Protein AF-A0A0R2CJS4-F1 (afdb_monomer_lite)

Secondary structure (DSSP, 8-state):
---SSPPTTSPPPPPP-S-B--GGGT---TT-------TT-EEEEEE-SS--TT--SSS----S----S-TTSEEEEEEEE-

Foldseek 3Di:
DWDPDADPVRHTDDDQPPAAEDCVQCPADPPDGPNLDDVPFDFDKFAAQAACPQPDDDDDDDGPDGDGRDSNRMYTPGGDGD

Sequence (82 aa):
MQPLPLKSTGQVRAILINCIVPASLYLVDEKDSLNLLHVGSVVLVGFLDRDADNWHGSQPFKLASYRLHSIQDAIIESVVEN

Structure (mmCIF, N/CA/C/O backbone):
data_AF-A0A0R2CJS4-F1
#
_entry.id   AF-A0A0R2CJS4-F1
#
loop_
_atom_site.group_PDB
_atom_site.id
_atom_site.type_symbol
_atom_site.label_atom_id
_atom_site.label_alt_id
_atom_site.label_comp_id
_atom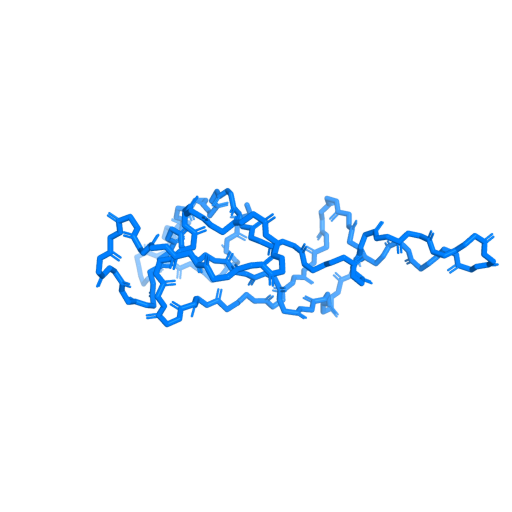_site.label_asym_id
_atom_site.label_entity_id
_atom_site.label_seq_id
_atom_site.pdbx_PDB_ins_code
_atom_site.Cartn_x
_atom_site.Cartn_y
_atom_site.Cartn_z
_atom_site.occupancy
_atom_site.B_iso_or_equiv
_atom_site.auth_seq_id
_atom_site.auth_comp_id
_atom_site.auth_asym_id
_atom_site.auth_atom_id
_atom_site.pdbx_PDB_model_num
ATOM 1 N N . MET A 1 1 ? -8.569 -4.127 -1.009 1.00 92.56 1 MET A N 1
ATOM 2 C CA . MET A 1 1 ? -8.629 -3.578 0.362 1.00 92.56 1 MET A CA 1
ATOM 3 C C . MET A 1 1 ? -9.561 -2.370 0.389 1.00 92.56 1 MET A C 1
ATOM 5 O O . MET A 1 1 ? -9.517 -1.560 -0.531 1.00 92.56 1 MET A O 1
ATOM 9 N N . GLN A 1 2 ? -10.440 -2.275 1.388 1.00 96.31 2 GLN A N 1
ATOM 10 C CA . GLN A 1 2 ? -11.419 -1.193 1.519 1.00 96.31 2 GLN A CA 1
ATOM 11 C C . GLN A 1 2 ? -10.927 -0.169 2.554 1.00 96.31 2 GLN A C 1
ATOM 13 O O . GLN A 1 2 ? -10.840 -0.519 3.729 1.00 96.31 2 GLN A O 1
ATOM 18 N N . PRO A 1 3 ? -10.635 1.087 2.171 1.00 96.00 3 PRO A N 1
ATOM 19 C CA . PRO A 1 3 ? -10.316 2.117 3.152 1.00 96.00 3 PRO A CA 1
ATOM 20 C C . PRO A 1 3 ? -11.499 2.367 4.096 1.00 96.00 3 PRO A C 1
ATOM 22 O O . PRO A 1 3 ? -12.627 2.559 3.625 1.00 96.00 3 PRO A O 1
ATOM 25 N N . LEU A 1 4 ? -11.223 2.400 5.404 1.00 96.56 4 LEU A N 1
ATOM 26 C CA . LEU A 1 4 ? -12.219 2.674 6.446 1.00 96.56 4 LEU A CA 1
ATOM 27 C C . LEU A 1 4 ? -12.714 4.129 6.453 1.00 96.56 4 LEU A C 1
ATOM 29 O O . LEU A 1 4 ? -13.921 4.337 6.582 1.00 96.56 4 LEU A O 1
ATOM 33 N N . PRO A 1 5 ? -11.851 5.157 6.291 1.00 95.00 5 PRO A N 1
ATOM 34 C CA . PRO A 1 5 ? -12.328 6.531 6.307 1.00 95.00 5 PRO A CA 1
ATOM 35 C C . PRO A 1 5 ? -13.245 6.806 5.117 1.00 95.00 5 PRO A C 1
ATOM 37 O O . PRO A 1 5 ? -12.866 6.597 3.961 1.00 95.00 5 PRO A O 1
ATOM 40 N N . LEU A 1 6 ? -14.424 7.359 5.383 1.00 97.44 6 LEU A N 1
ATOM 41 C CA . LEU A 1 6 ? -15.330 7.817 4.335 1.00 97.44 6 LEU A CA 1
ATOM 42 C C . LEU A 1 6 ? -14.730 9.008 3.570 1.00 97.44 6 LEU A C 1
ATOM 44 O O . LEU A 1 6 ? -13.743 9.643 3.970 1.00 97.44 6 LEU A O 1
ATOM 48 N N . LYS A 1 7 ? -15.322 9.313 2.418 1.00 95.56 7 LYS A N 1
ATOM 49 C CA . LYS A 1 7 ? -15.136 10.607 1.756 1.00 95.56 7 LYS A CA 1
ATOM 50 C C . LYS A 1 7 ? -15.807 11.698 2.595 1.00 95.56 7 LYS A C 1
ATOM 52 O O . LYS A 1 7 ? -16.699 11.413 3.389 1.00 95.56 7 LYS A O 1
ATOM 57 N N . SER A 1 8 ? -15.451 12.959 2.357 1.00 95.88 8 SER A N 1
ATOM 58 C CA . SER A 1 8 ? -16.140 14.110 2.969 1.00 95.88 8 SER A CA 1
ATOM 59 C C . SER A 1 8 ? -17.646 14.136 2.675 1.00 95.88 8 SER A C 1
ATOM 61 O O . SER A 1 8 ? -18.411 14.723 3.428 1.00 95.88 8 SER A O 1
ATOM 63 N N . THR A 1 9 ? -18.078 13.459 1.609 1.00 96.44 9 THR A N 1
ATOM 64 C CA . THR A 1 9 ? -19.484 13.273 1.229 1.00 96.44 9 THR A CA 1
ATOM 65 C C . THR A 1 9 ? -20.206 12.168 2.010 1.00 96.44 9 THR A C 1
ATOM 67 O O . THR A 1 9 ? -21.373 11.908 1.739 1.00 96.44 9 THR A O 1
ATOM 70 N N . GLY A 1 10 ? -19.527 11.460 2.920 1.00 96.88 10 GLY A N 1
ATOM 71 C CA . GLY A 1 10 ? -20.073 10.298 3.634 1.00 96.88 10 GLY A CA 1
ATOM 72 C C . GLY A 1 10 ? -20.105 9.003 2.813 1.00 96.88 10 GLY A C 1
ATOM 73 O O . GLY A 1 10 ? -20.542 7.968 3.303 1.00 96.88 10 GLY A O 1
ATOM 74 N N . GLN A 1 11 ? -19.629 9.023 1.567 1.00 97.62 11 GLN A N 1
ATOM 75 C CA . GLN A 1 11 ? -19.571 7.833 0.717 1.00 97.62 11 GLN A CA 1
ATOM 76 C C . GLN A 1 11 ? -18.314 7.002 0.984 1.00 97.62 11 GLN A C 1
ATOM 78 O O . GLN A 1 11 ? -17.246 7.545 1.284 1.00 97.62 11 GLN A O 1
ATOM 83 N N . VAL A 1 12 ? -18.415 5.687 0.784 1.00 97.12 12 VAL A N 1
ATOM 84 C CA . VAL A 1 12 ? -17.261 4.781 0.835 1.00 97.12 12 VAL A CA 1
ATOM 85 C C . VAL A 1 12 ? -16.215 5.141 -0.226 1.00 97.12 12 VAL A C 1
ATOM 87 O O . VAL A 1 12 ? -16.515 5.690 -1.297 1.00 97.12 12 VAL A O 1
ATOM 90 N N . ARG A 1 13 ? -14.949 4.855 0.081 1.00 95.12 13 ARG A N 1
ATOM 91 C CA . ARG A 1 13 ? -13.841 5.026 -0.865 1.00 95.12 13 ARG A CA 1
ATOM 92 C C . ARG A 1 13 ? -13.796 3.872 -1.856 1.00 95.12 13 ARG A C 1
ATOM 94 O O . ARG A 1 13 ? -14.309 2.794 -1.575 1.00 95.12 13 ARG A O 1
ATOM 101 N N . ALA A 1 14 ? -13.179 4.125 -3.007 1.00 93.88 14 ALA A N 1
ATOM 102 C CA . ALA A 1 14 ? -12.899 3.072 -3.969 1.00 93.88 14 ALA A CA 1
ATOM 103 C C . ALA A 1 14 ? -11.991 2.012 -3.333 1.00 93.88 14 ALA A C 1
ATOM 105 O O . ALA A 1 14 ? -11.123 2.336 -2.519 1.00 93.88 14 ALA A O 1
ATOM 106 N N . ILE A 1 15 ? -12.208 0.759 -3.719 1.00 95.62 15 ILE A N 1
ATOM 107 C CA . ILE A 1 15 ? -11.375 -0.360 -3.295 1.00 95.62 15 ILE A CA 1
ATOM 108 C C . ILE A 1 15 ? -9.979 -0.176 -3.891 1.00 95.62 15 ILE A C 1
ATOM 110 O O . ILE A 1 15 ? -9.834 0.093 -5.083 1.00 95.62 15 ILE A O 1
ATOM 114 N N . LEU A 1 16 ? -8.959 -0.356 -3.057 1.00 95.38 16 LEU A N 1
ATOM 115 C CA . LEU A 1 16 ? -7.576 -0.466 -3.500 1.00 95.38 16 LEU A CA 1
ATOM 116 C C . LEU A 1 16 ? -7.340 -1.900 -3.984 1.00 95.38 16 LEU A C 1
ATOM 118 O O . LEU A 1 16 ? -7.620 -2.859 -3.253 1.00 95.38 16 LEU A O 1
ATOM 122 N N . ILE A 1 17 ? -6.876 -2.042 -5.220 1.00 93.19 17 ILE A N 1
ATOM 123 C CA . ILE A 1 17 ? -6.591 -3.326 -5.873 1.00 93.19 17 ILE A CA 1
ATOM 124 C C . ILE A 1 17 ? -5.082 -3.501 -6.031 1.00 93.19 17 ILE A C 1
ATOM 126 O O . ILE A 1 17 ? -4.356 -2.514 -6.014 1.00 93.19 17 ILE A O 1
ATOM 130 N N . ASN A 1 18 ? -4.627 -4.749 -6.173 1.00 90.94 18 ASN A N 1
ATOM 131 C CA . ASN A 1 18 ? -3.213 -5.098 -6.371 1.00 90.94 18 ASN A CA 1
ATOM 132 C C . ASN A 1 18 ? -2.258 -4.466 -5.344 1.00 90.94 18 ASN A C 1
ATOM 134 O O . ASN A 1 18 ? -1.119 -4.143 -5.662 1.00 90.94 18 ASN A O 1
ATOM 138 N N . CYS A 1 19 ? -2.720 -4.291 -4.104 1.00 93.38 19 CYS A N 1
ATOM 139 C CA . CYS A 1 19 ? -1.878 -3.751 -3.048 1.00 93.38 19 CYS A CA 1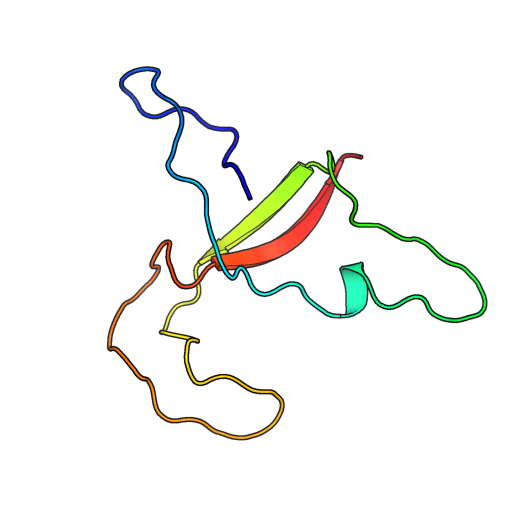
ATOM 140 C C . CYS A 1 19 ? -0.711 -4.701 -2.775 1.00 93.38 19 CYS A C 1
ATOM 142 O O . CYS A 1 19 ? -0.918 -5.906 -2.606 1.00 93.38 19 CYS A O 1
ATOM 144 N N . ILE A 1 20 ? 0.495 -4.151 -2.668 1.00 93.12 20 ILE A N 1
ATOM 145 C CA . ILE A 1 20 ? 1.666 -4.916 -2.254 1.00 93.12 20 ILE A CA 1
ATOM 146 C C . ILE A 1 20 ? 1.476 -5.327 -0.794 1.00 93.12 20 ILE A C 1
ATOM 148 O O . ILE A 1 20 ? 1.200 -4.495 0.073 1.00 93.12 20 ILE A O 1
ATOM 152 N N . VAL A 1 21 ? 1.644 -6.619 -0.525 1.00 92.00 21 VAL A N 1
ATOM 153 C CA . VAL A 1 21 ? 1.634 -7.174 0.827 1.00 92.00 21 VAL A CA 1
ATOM 154 C C . VAL A 1 21 ? 3.050 -7.648 1.146 1.00 92.00 21 VAL A C 1
ATOM 156 O O . VAL A 1 21 ? 3.549 -8.544 0.461 1.00 92.00 21 VAL A O 1
ATOM 159 N N . PRO A 1 22 ? 3.728 -7.067 2.150 1.00 90.31 22 PRO A N 1
ATOM 160 C CA . PRO A 1 22 ? 5.022 -7.559 2.591 1.00 90.31 22 PRO A CA 1
ATOM 161 C C . PRO A 1 22 ? 4.950 -9.021 3.028 1.00 90.31 22 PRO A C 1
ATOM 163 O O . PRO A 1 22 ? 4.045 -9.429 3.755 1.00 90.31 22 PRO A O 1
ATOM 166 N N . ALA A 1 23 ? 5.952 -9.795 2.613 1.00 87.00 23 ALA A N 1
ATOM 167 C CA . ALA A 1 23 ? 6.110 -11.204 2.961 1.00 87.00 23 ALA A CA 1
ATOM 168 C C . ALA A 1 23 ? 6.005 -11.464 4.472 1.00 87.00 23 ALA A C 1
ATOM 170 O O . ALA A 1 23 ? 5.390 -12.440 4.874 1.00 87.00 23 ALA A O 1
ATOM 171 N N . SER A 1 24 ? 6.516 -10.565 5.312 1.00 84.88 24 SER A N 1
ATOM 172 C CA . SER A 1 24 ? 6.442 -10.672 6.775 1.00 84.88 24 SER A CA 1
ATOM 173 C C . SER A 1 24 ? 5.021 -10.732 7.351 1.00 84.88 24 SER A C 1
ATOM 175 O O . SER A 1 24 ? 4.865 -11.121 8.504 1.00 84.88 24 SER A O 1
ATOM 177 N N . LEU A 1 25 ? 3.991 -10.344 6.590 1.00 87.50 25 LEU A N 1
ATOM 178 C CA . LEU A 1 25 ? 2.600 -10.360 7.052 1.00 87.50 25 LEU A CA 1
ATOM 179 C C . LEU A 1 25 ? 1.867 -11.673 6.745 1.00 87.50 25 LEU A C 1
ATOM 181 O O . LEU A 1 25 ? 0.859 -11.953 7.391 1.00 87.50 25 LEU A O 1
ATOM 185 N N . TYR A 1 26 ? 2.342 -12.454 5.768 1.00 81.44 26 TYR A N 1
ATOM 186 C CA . TYR A 1 26 ? 1.652 -13.666 5.300 1.00 81.44 26 TYR A CA 1
ATOM 187 C C . TYR A 1 26 ? 2.550 -14.901 5.150 1.00 81.44 26 TYR A C 1
ATOM 189 O O . TYR A 1 26 ? 2.032 -16.014 5.076 1.00 81.44 26 TYR A O 1
ATOM 197 N N . LEU A 1 27 ? 3.876 -14.744 5.080 1.00 77.62 27 LEU A N 1
ATOM 198 C CA . LEU A 1 27 ? 4.789 -15.878 5.130 1.00 77.62 27 LEU A CA 1
ATOM 199 C C . LEU A 1 27 ? 4.803 -16.422 6.553 1.00 77.62 27 LEU A C 1
ATOM 201 O O . LEU A 1 27 ? 5.106 -15.723 7.518 1.00 77.62 27 LEU A O 1
ATOM 205 N N . VAL A 1 28 ? 4.451 -17.695 6.648 1.00 65.00 28 VAL A N 1
ATOM 206 C CA . VAL A 1 28 ? 4.430 -18.464 7.881 1.00 65.00 28 VAL A CA 1
ATOM 207 C C . VAL A 1 28 ? 5.808 -19.091 8.038 1.00 65.00 28 VAL A C 1
ATOM 209 O O . VAL A 1 28 ? 6.179 -19.939 7.230 1.00 65.00 28 VAL A O 1
ATOM 212 N N . ASP A 1 29 ? 6.572 -18.674 9.045 1.00 58.12 29 ASP A N 1
ATOM 213 C CA . ASP A 1 29 ? 7.736 -19.455 9.462 1.00 58.12 29 ASP A CA 1
ATOM 214 C C . ASP A 1 29 ? 7.226 -20.712 10.186 1.00 58.12 29 ASP A C 1
ATOM 216 O O . ASP A 1 29 ? 6.291 -20.639 10.989 1.00 58.12 29 ASP A O 1
ATOM 220 N N . GLU A 1 30 ? 7.792 -21.877 9.873 1.00 56.09 30 GLU A N 1
ATOM 221 C CA . GLU A 1 30 ? 7.216 -23.202 10.176 1.00 56.09 30 GLU A CA 1
ATOM 222 C C . GLU A 1 30 ? 7.090 -23.517 11.681 1.00 56.09 30 GLU A C 1
ATOM 224 O O . GLU A 1 30 ? 6.526 -24.546 12.054 1.00 56.09 30 GLU A O 1
ATOM 229 N N . LYS A 1 31 ? 7.610 -22.652 12.561 1.00 59.44 31 LYS A N 1
ATOM 230 C CA . L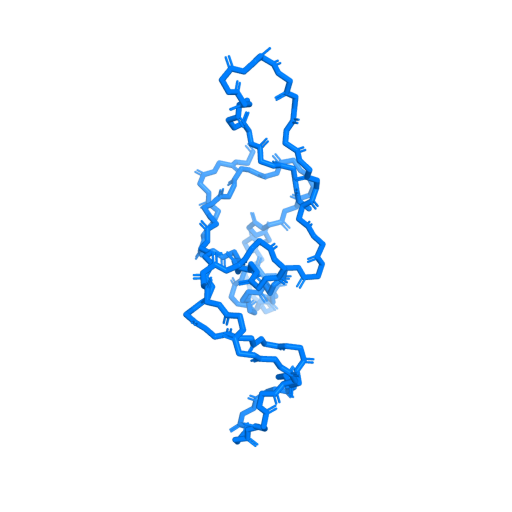YS A 1 31 ? 7.637 -22.873 14.013 1.00 59.44 31 LYS A CA 1
ATOM 231 C C . LYS A 1 31 ? 6.576 -22.130 14.814 1.00 59.44 31 LYS A C 1
ATOM 233 O O . LYS A 1 31 ? 6.144 -22.688 15.811 1.00 59.44 31 LYS A O 1
ATOM 238 N N . ASP A 1 32 ? 6.135 -20.950 14.383 1.00 57.00 32 ASP A N 1
ATOM 239 C CA . ASP A 1 32 ? 5.119 -20.154 15.083 1.00 57.00 32 ASP A CA 1
ATOM 240 C C . ASP A 1 32 ? 4.375 -19.280 14.063 1.00 57.00 32 ASP A C 1
ATOM 242 O O . ASP A 1 32 ? 4.812 -18.193 13.680 1.00 57.00 32 ASP A O 1
ATOM 246 N N . SER A 1 33 ? 3.239 -19.781 13.573 1.00 56.38 33 SER A N 1
ATOM 247 C CA . SER A 1 33 ? 2.387 -19.035 12.649 1.00 56.38 33 SER A CA 1
ATOM 248 C C . SER A 1 33 ? 1.716 -17.881 13.384 1.00 56.38 33 SER A C 1
ATOM 250 O O . SER A 1 33 ? 0.796 -18.095 14.170 1.00 56.38 33 SER A O 1
ATOM 252 N N . LEU A 1 34 ? 2.147 -16.648 13.117 1.00 63.16 34 LEU A N 1
ATOM 253 C CA . LEU A 1 34 ? 1.412 -15.474 13.588 1.00 63.16 34 LEU A CA 1
ATOM 254 C C . LEU A 1 34 ? 0.218 -15.133 12.687 1.00 63.16 34 LEU A C 1
ATOM 256 O O . LEU A 1 34 ? -0.655 -14.404 13.143 1.00 63.16 34 LEU A O 1
ATOM 260 N N . ASN A 1 35 ? 0.195 -15.644 11.441 1.00 72.31 35 ASN A N 1
ATOM 261 C CA . ASN A 1 35 ? -0.815 -15.399 10.397 1.00 72.31 35 ASN A CA 1
ATOM 262 C C . ASN A 1 35 ? -1.515 -14.040 10.557 1.00 72.31 35 ASN A C 1
ATOM 264 O O . ASN A 1 35 ? -2.729 -13.956 10.759 1.00 72.31 35 ASN A O 1
ATOM 268 N N . LEU A 1 36 ? -0.704 -12.978 10.579 1.00 81.75 36 LEU A N 1
ATOM 269 C CA . LEU A 1 36 ? -1.142 -11.683 11.091 1.00 81.75 36 LEU A CA 1
ATOM 270 C C . LEU A 1 36 ? -2.216 -11.063 10.205 1.00 81.75 36 LEU A C 1
ATOM 272 O O . LEU A 1 36 ? -3.023 -10.288 10.701 1.00 81.75 36 LEU A O 1
ATOM 276 N N . LEU A 1 37 ? -2.226 -11.395 8.914 1.00 88.50 37 LEU A N 1
ATOM 277 C CA . LEU A 1 37 ? -3.135 -10.822 7.937 1.00 88.50 37 LEU A CA 1
ATOM 278 C C . LEU A 1 37 ? -4.172 -11.844 7.467 1.00 88.50 37 LEU A C 1
ATOM 280 O O . LEU A 1 37 ? -3.843 -12.831 6.813 1.00 88.50 37 LEU A O 1
ATOM 284 N N . HIS A 1 38 ? -5.445 -11.545 7.706 1.00 88.94 38 HIS A N 1
ATOM 285 C CA . HIS A 1 38 ? -6.573 -12.286 7.151 1.00 88.94 38 HIS A CA 1
ATOM 286 C C . HIS A 1 38 ? -7.695 -11.331 6.717 1.00 88.94 38 HIS A C 1
ATOM 288 O O . HIS A 1 38 ? -7.628 -10.115 6.898 1.00 88.94 38 HIS A O 1
ATOM 294 N N . VAL A 1 39 ? -8.736 -11.865 6.071 1.00 91.31 39 VAL A N 1
ATOM 295 C CA . VAL A 1 39 ? -9.903 -11.055 5.695 1.00 91.31 39 VAL A CA 1
ATOM 296 C C . VAL A 1 39 ? -10.598 -10.577 6.965 1.00 91.31 39 VAL A C 1
ATOM 298 O O . VAL A 1 39 ? -11.080 -11.396 7.739 1.00 91.31 39 VAL A O 1
ATOM 301 N N . GLY A 1 40 ? -10.674 -9.261 7.143 1.00 93.25 40 GLY A N 1
ATOM 302 C CA . GLY A 1 40 ? -11.223 -8.634 8.346 1.00 93.25 40 GLY A CA 1
ATOM 303 C C . GLY A 1 40 ? -10.189 -7.805 9.103 1.00 93.25 40 GLY A C 1
ATOM 304 O O . GLY A 1 40 ? -10.570 -6.782 9.664 1.00 93.25 40 GLY A O 1
ATOM 305 N N . SER A 1 41 ? -8.900 -8.159 9.007 1.00 94.06 41 SER A N 1
ATOM 306 C CA . SER A 1 41 ? -7.817 -7.404 9.639 1.00 94.06 41 SER A CA 1
ATOM 307 C C . SER A 1 41 ? -7.834 -5.930 9.221 1.00 94.06 41 SER A C 1
ATOM 309 O O . SER A 1 41 ? -7.943 -5.590 8.035 1.00 94.06 41 SER A O 1
ATOM 311 N N . VAL A 1 42 ? -7.662 -5.047 10.201 1.00 96.31 42 VAL A N 1
ATOM 312 C CA . VAL A 1 42 ? -7.441 -3.615 10.003 1.00 96.31 42 VAL A CA 1
ATOM 313 C C . VAL A 1 42 ? -5.953 -3.384 9.804 1.00 96.31 42 VAL A C 1
ATOM 315 O O . VAL A 1 42 ? -5.123 -3.824 10.597 1.00 96.31 42 VAL A O 1
ATOM 318 N N . VAL A 1 43 ? -5.606 -2.665 8.741 1.00 96.19 43 VAL A N 1
ATOM 319 C CA . VAL A 1 43 ? -4.217 -2.452 8.333 1.00 96.19 43 VAL A CA 1
ATOM 320 C C . VAL A 1 43 ? -3.896 -0.978 8.137 1.00 96.19 43 VAL A C 1
ATOM 322 O O . VAL A 1 43 ? -4.769 -0.182 7.781 1.00 96.19 43 VAL A O 1
ATOM 325 N N . LEU A 1 44 ? -2.623 -0.631 8.316 1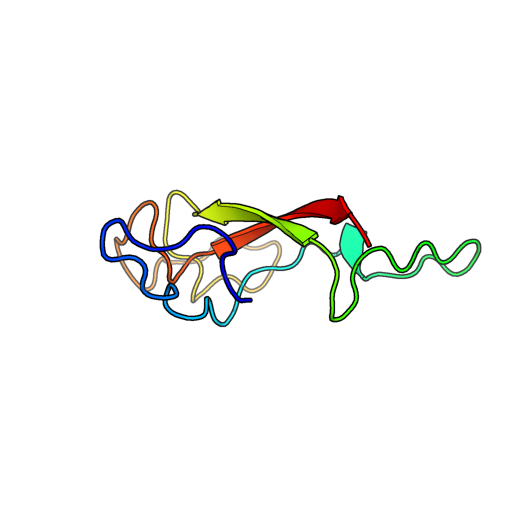.00 96.56 44 LEU A N 1
ATOM 326 C CA . LEU A 1 44 ? -2.076 0.639 7.856 1.00 96.56 44 LEU A CA 1
ATOM 327 C C . LEU A 1 44 ? -1.671 0.520 6.384 1.00 96.56 44 LEU A C 1
ATOM 329 O O . LEU A 1 44 ? -1.122 -0.496 5.950 1.00 96.56 44 LEU A O 1
ATOM 333 N N . VAL A 1 45 ? -1.951 1.573 5.620 1.00 96.44 45 VAL A N 1
ATOM 334 C CA . VAL A 1 45 ? -1.762 1.609 4.170 1.00 96.44 45 VAL A CA 1
ATOM 335 C C . VAL A 1 45 ? -0.920 2.810 3.797 1.00 96.44 45 VAL A C 1
ATOM 337 O O . VAL A 1 45 ? -1.294 3.941 4.109 1.00 96.44 45 VAL A O 1
ATOM 340 N N . GLY A 1 46 ? 0.161 2.547 3.073 1.00 96.00 46 GLY A N 1
ATOM 341 C CA . GLY A 1 46 ? 0.975 3.553 2.410 1.00 96.00 46 GLY A CA 1
ATOM 342 C C . GLY A 1 46 ? 0.676 3.621 0.914 1.00 96.00 46 GLY A C 1
ATOM 343 O O . GLY A 1 46 ? 0.123 2.690 0.321 1.00 96.00 46 GLY A O 1
ATOM 344 N N . PHE A 1 47 ? 1.087 4.723 0.289 1.00 95.81 47 PHE A N 1
ATOM 345 C CA . PHE A 1 47 ? 1.138 4.856 -1.166 1.00 95.81 47 PHE A CA 1
ATOM 346 C C . PHE A 1 47 ? 2.570 5.146 -1.571 1.00 95.81 47 PHE A C 1
ATOM 348 O O . PHE A 1 47 ? 3.171 6.105 -1.082 1.00 95.81 47 PHE A O 1
ATOM 355 N N . LEU A 1 48 ? 3.103 4.320 -2.463 1.00 94.94 48 LEU A N 1
ATOM 356 C CA . LEU A 1 48 ? 4.484 4.438 -2.891 1.00 94.94 48 LEU A CA 1
ATOM 357 C C . LEU A 1 48 ? 4.717 5.755 -3.637 1.00 94.94 48 LEU A C 1
ATOM 359 O O . LEU A 1 48 ? 3.859 6.277 -4.357 1.00 94.94 48 LEU A O 1
ATOM 363 N N . ASP A 1 49 ? 5.927 6.283 -3.486 1.00 95.12 49 ASP A N 1
ATOM 364 C CA . ASP A 1 49 ? 6.366 7.501 -4.164 1.00 95.12 49 ASP A CA 1
ATOM 365 C C . ASP A 1 49 ? 6.345 7.362 -5.684 1.00 95.12 49 ASP A C 1
ATOM 367 O O . ASP A 1 49 ? 6.288 8.371 -6.382 1.00 95.12 49 ASP A O 1
ATOM 371 N N . ARG A 1 50 ? 6.454 6.140 -6.210 1.00 94.56 50 ARG A N 1
ATOM 372 C CA . ARG A 1 50 ? 6.486 5.836 -7.639 1.00 94.56 50 ARG A CA 1
ATOM 373 C C . ARG A 1 50 ? 5.664 4.594 -7.938 1.00 94.56 50 ARG A C 1
ATOM 375 O O . ARG A 1 50 ? 5.423 3.770 -7.062 1.00 94.56 50 ARG A O 1
ATOM 382 N N . ASP A 1 51 ? 5.299 4.491 -9.206 1.00 93.62 51 ASP A N 1
ATOM 383 C CA . ASP A 1 51 ? 4.667 3.324 -9.799 1.00 93.62 51 ASP A CA 1
ATOM 384 C C . ASP A 1 51 ? 5.407 2.015 -9.484 1.00 93.62 51 ASP A C 1
ATOM 386 O O . ASP A 1 51 ? 6.638 1.950 -9.578 1.00 93.62 51 ASP A O 1
ATOM 390 N N . ALA A 1 52 ? 4.639 0.977 -9.155 1.00 91.94 52 ALA A N 1
ATOM 391 C CA . ALA A 1 52 ? 5.153 -0.355 -8.850 1.00 91.94 52 ALA A CA 1
ATOM 392 C C . ALA A 1 52 ? 4.618 -1.453 -9.786 1.00 91.94 52 ALA A C 1
ATOM 394 O O . ALA A 1 52 ? 4.889 -2.628 -9.543 1.00 91.94 52 ALA A O 1
ATOM 395 N N . ASP A 1 53 ? 3.924 -1.100 -10.876 1.00 91.12 53 ASP A N 1
ATOM 396 C CA . ASP A 1 53 ? 3.310 -2.072 -11.799 1.00 91.12 53 ASP A CA 1
ATOM 397 C C . ASP A 1 53 ? 4.322 -3.088 -12.369 1.00 91.12 53 ASP A C 1
ATOM 399 O O . ASP A 1 53 ? 4.008 -4.264 -12.547 1.00 91.12 53 ASP A O 1
ATOM 403 N N . ASN A 1 54 ? 5.560 -2.649 -12.623 1.00 92.94 54 ASN A N 1
ATOM 404 C CA . ASN A 1 54 ? 6.638 -3.491 -13.159 1.00 92.94 54 ASN A CA 1
ATOM 405 C C . ASN A 1 54 ? 7.548 -4.102 -12.075 1.00 92.94 54 ASN A C 1
ATOM 407 O O . ASN A 1 54 ? 8.615 -4.640 -12.392 1.00 92.94 54 ASN A O 1
ATOM 411 N N . TRP A 1 55 ? 7.190 -3.987 -10.794 1.00 91.12 55 TRP A N 1
ATOM 412 C CA . TRP A 1 55 ? 7.984 -4.561 -9.714 1.00 91.12 55 TRP A CA 1
ATOM 413 C C . TRP A 1 55 ? 7.707 -6.060 -9.556 1.00 91.12 55 TRP A C 1
ATOM 415 O O . TRP A 1 55 ? 6.587 -6.489 -9.281 1.00 91.12 55 TRP A O 1
ATOM 425 N N . HIS A 1 56 ? 8.761 -6.870 -9.677 1.00 86.69 56 HIS A N 1
ATOM 426 C CA . HIS A 1 56 ? 8.693 -8.331 -9.551 1.00 86.69 56 HIS A CA 1
ATOM 427 C C . HIS A 1 56 ? 9.794 -8.905 -8.640 1.00 86.69 56 HIS A C 1
ATOM 429 O O . HIS A 1 56 ? 10.210 -10.050 -8.808 1.00 86.69 56 HIS A O 1
ATOM 435 N N . GLY A 1 57 ? 10.293 -8.114 -7.680 1.00 83.75 57 GLY A N 1
ATOM 436 C CA . GLY A 1 57 ? 11.240 -8.584 -6.663 1.00 83.75 57 GLY A CA 1
ATOM 437 C C . GLY A 1 57 ? 12.529 -7.768 -6.563 1.00 83.75 57 GLY A C 1
ATOM 438 O O . GLY A 1 57 ? 12.503 -6.544 -6.495 1.00 83.75 57 GLY A O 1
ATOM 439 N N . SER A 1 58 ? 13.672 -8.448 -6.474 1.00 82.75 58 SER A N 1
ATOM 440 C CA . SER A 1 58 ? 14.945 -7.860 -6.020 1.00 82.75 58 SER A CA 1
ATOM 441 C C . SER A 1 58 ? 15.750 -7.107 -7.085 1.00 82.75 58 SER A C 1
ATOM 443 O O . SER A 1 58 ? 16.856 -6.652 -6.796 1.00 82.75 58 SER A O 1
ATOM 445 N N . GLN A 1 59 ? 15.240 -6.990 -8.312 1.00 91.94 59 GLN A N 1
ATOM 446 C CA . GLN A 1 59 ? 15.967 -6.384 -9.428 1.00 91.94 59 GLN A CA 1
ATOM 447 C C . GLN A 1 59 ? 15.466 -4.968 -9.737 1.00 91.94 59 GLN A C 1
ATOM 449 O O . GLN A 1 59 ? 14.277 -4.689 -9.558 1.00 91.94 59 GLN A O 1
ATOM 454 N N . PRO A 1 60 ? 16.335 -4.073 -10.246 1.00 94.06 60 PRO A N 1
ATOM 455 C CA . PRO A 1 60 ? 15.900 -2.785 -10.773 1.00 94.06 60 PRO A CA 1
ATOM 456 C C . PRO A 1 60 ? 14.861 -2.962 -11.886 1.00 94.06 60 PRO A C 1
ATOM 458 O O . PRO A 1 60 ? 15.003 -3.833 -12.745 1.00 94.06 60 PRO A O 1
ATOM 461 N N . PHE A 1 61 ? 13.846 -2.101 -11.909 1.00 93.69 61 PHE A N 1
ATOM 462 C CA . PHE A 1 61 ? 12.780 -2.125 -12.909 1.00 93.69 61 PHE A CA 1
ATOM 463 C C . PHE A 1 61 ? 12.529 -0.725 -13.478 1.00 93.69 61 PHE A C 1
ATOM 465 O O . PHE A 1 61 ? 12.839 0.291 -12.855 1.00 93.69 61 PHE A O 1
ATOM 472 N N . LYS A 1 62 ? 11.986 -0.668 -14.699 1.00 95.56 62 LYS A N 1
ATO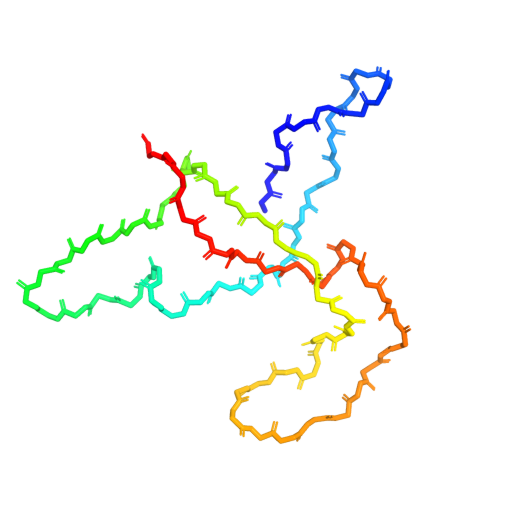M 473 C CA . LYS A 1 62 ? 11.519 0.587 -15.300 1.00 95.56 62 LYS A CA 1
ATOM 474 C C . LYS A 1 62 ? 10.105 0.874 -14.821 1.00 95.56 62 LYS A C 1
ATOM 476 O O . LYS A 1 62 ? 9.284 -0.037 -14.792 1.00 95.56 62 LYS A O 1
ATOM 481 N N . LEU A 1 63 ? 9.808 2.137 -14.543 1.00 95.25 63 LEU A N 1
ATOM 482 C CA . LEU A 1 63 ? 8.442 2.560 -14.254 1.00 95.25 63 LEU A CA 1
ATOM 483 C C . LEU A 1 63 ? 7.553 2.346 -15.490 1.00 95.25 63 LEU A C 1
ATOM 485 O O . LEU A 1 63 ? 7.962 2.676 -16.606 1.00 95.25 63 LEU A O 1
ATOM 489 N N . ALA A 1 64 ? 6.354 1.803 -15.294 1.00 94.38 64 ALA A N 1
ATOM 490 C CA . ALA A 1 64 ? 5.293 1.796 -16.298 1.00 94.38 64 ALA A CA 1
ATOM 491 C C . ALA A 1 64 ? 4.629 3.178 -16.404 1.00 94.38 64 ALA A C 1
ATOM 493 O O . ALA A 1 64 ? 4.116 3.546 -17.461 1.00 94.38 64 ALA A O 1
ATOM 494 N N . SER A 1 65 ? 4.662 3.959 -15.319 1.00 95.06 65 SER A N 1
ATOM 495 C CA . SER A 1 65 ? 4.084 5.301 -15.250 1.00 95.06 65 SER A CA 1
ATOM 496 C C . SER A 1 65 ? 4.854 6.244 -14.317 1.00 95.06 65 SER A C 1
ATOM 498 O O . SER A 1 65 ? 5.617 5.821 -13.458 1.00 95.06 65 SER A O 1
ATOM 500 N N . TYR A 1 66 ? 4.622 7.552 -14.441 1.00 95.00 66 TYR A N 1
ATOM 501 C CA . TYR A 1 66 ? 5.206 8.585 -13.571 1.00 95.00 66 TYR A CA 1
ATOM 502 C C . TYR A 1 66 ? 4.258 9.028 -12.442 1.00 95.00 66 TYR A C 1
ATOM 504 O O . TYR A 1 66 ? 4.401 10.129 -11.908 1.00 95.00 66 TYR A O 1
ATOM 512 N N . ARG A 1 67 ? 3.269 8.194 -12.091 1.00 93.44 67 ARG A N 1
ATOM 513 C CA . ARG A 1 67 ? 2.361 8.434 -10.957 1.00 93.44 67 ARG A CA 1
ATOM 514 C C . ARG A 1 67 ? 3.148 8.543 -9.648 1.00 93.44 67 ARG A C 1
ATOM 516 O O . ARG A 1 67 ? 4.137 7.839 -9.457 1.00 93.44 67 ARG A O 1
ATOM 523 N N . LEU A 1 68 ? 2.671 9.416 -8.761 1.00 95.00 68 LEU A N 1
ATOM 524 C CA . LEU A 1 68 ? 3.235 9.689 -7.438 1.00 95.00 68 LEU A CA 1
ATOM 525 C C . LEU A 1 68 ? 2.139 9.558 -6.385 1.00 95.00 68 LEU A C 1
ATOM 527 O O . LEU A 1 68 ? 1.053 10.099 -6.604 1.00 95.00 68 LEU A O 1
ATOM 531 N N . HIS A 1 69 ? 2.426 8.889 -5.263 1.00 92.62 69 HIS A N 1
ATOM 532 C CA . HIS A 1 69 ? 1.512 8.756 -4.116 1.00 92.62 69 HIS A CA 1
ATOM 533 C C . HIS A 1 69 ? 0.088 8.367 -4.544 1.00 92.62 69 HIS A C 1
ATOM 535 O O . HIS A 1 69 ? -0.916 8.954 -4.132 1.00 92.62 69 HIS A O 1
ATOM 541 N N . SER A 1 70 ? 0.021 7.419 -5.474 1.00 93.56 70 SER A N 1
ATOM 542 C CA . SER A 1 70 ? -1.191 7.079 -6.200 1.00 93.56 70 SER A CA 1
ATOM 543 C C . SER A 1 70 ? -1.907 5.927 -5.514 1.00 93.56 70 SER A C 1
ATOM 545 O O . SER A 1 70 ? -1.292 4.983 -5.028 1.00 93.56 70 SER A O 1
ATOM 547 N N . ILE A 1 71 ? -3.238 5.967 -5.539 1.00 92.56 71 ILE A N 1
ATOM 548 C CA . ILE A 1 71 ? -4.075 4.900 -4.978 1.00 92.56 71 ILE A CA 1
ATOM 549 C C . ILE A 1 71 ? -3.908 3.550 -5.689 1.00 92.56 71 ILE A C 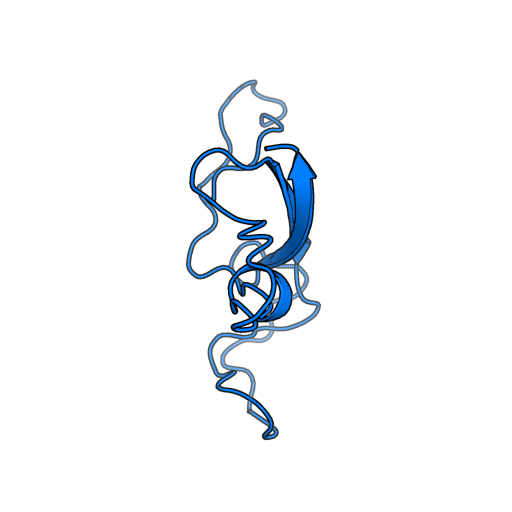1
ATOM 551 O O . ILE A 1 71 ? -4.341 2.530 -5.162 1.00 92.56 71 ILE A O 1
ATOM 555 N N . GLN A 1 72 ? -3.320 3.552 -6.888 1.00 92.44 72 GLN A N 1
ATOM 556 C CA . GLN A 1 72 ? -3.014 2.344 -7.659 1.00 92.44 72 GLN A CA 1
ATOM 557 C C . GLN A 1 72 ? -1.728 1.667 -7.165 1.00 92.44 72 GLN A C 1
ATOM 559 O O . GLN A 1 72 ? -1.523 0.494 -7.434 1.00 92.44 72 GLN A O 1
ATOM 564 N N . ASP A 1 73 ? -0.914 2.384 -6.389 1.00 94.00 73 ASP A N 1
ATOM 565 C CA . ASP A 1 73 ? 0.433 1.994 -5.973 1.00 94.00 73 ASP A CA 1
ATOM 566 C C . ASP A 1 73 ? 0.478 1.813 -4.442 1.00 94.00 73 ASP A C 1
ATOM 568 O O . ASP A 1 73 ? 1.339 2.343 -3.735 1.00 94.00 73 ASP A O 1
ATOM 572 N N . ALA A 1 74 ? -0.538 1.126 -3.911 1.00 95.44 74 ALA A N 1
ATOM 573 C CA . ALA A 1 74 ? -0.750 0.937 -2.478 1.00 95.44 74 ALA A CA 1
ATOM 574 C C . ALA A 1 74 ? 0.094 -0.213 -1.903 1.00 95.44 74 ALA A C 1
ATOM 576 O O . ALA A 1 74 ? 0.212 -1.278 -2.513 1.00 95.44 74 ALA A O 1
ATOM 577 N N . ILE A 1 75 ? 0.594 -0.035 -0.680 1.00 95.44 75 ILE A N 1
ATOM 578 C CA . ILE A 1 75 ? 1.313 -1.053 0.096 1.00 95.44 75 ILE A CA 1
ATOM 579 C C . ILE A 1 75 ? 0.704 -1.184 1.495 1.00 95.44 75 ILE A C 1
ATOM 581 O O . ILE A 1 75 ? 0.319 -0.189 2.109 1.00 95.44 75 ILE A O 1
ATOM 585 N N . ILE A 1 76 ? 0.599 -2.413 2.002 1.00 95.50 76 ILE A N 1
ATOM 586 C CA . ILE A 1 76 ? 0.266 -2.658 3.409 1.00 95.50 76 ILE A CA 1
ATOM 587 C C . ILE A 1 76 ? 1.534 -2.494 4.243 1.00 95.50 76 ILE A C 1
ATOM 589 O O . ILE A 1 76 ? 2.520 -3.183 4.002 1.00 95.50 76 ILE A O 1
ATOM 593 N N . GLU A 1 77 ? 1.504 -1.611 5.236 1.00 94.56 77 GLU A N 1
ATOM 594 C CA . GLU A 1 77 ? 2.665 -1.353 6.097 1.00 94.56 77 GLU A CA 1
ATOM 595 C C . GLU A 1 77 ? 2.652 -2.230 7.352 1.00 94.56 77 GLU A C 1
ATOM 597 O O . GLU A 1 77 ? 3.693 -2.724 7.782 1.00 94.56 77 GLU A O 1
ATOM 602 N N . SER A 1 78 ? 1.472 -2.455 7.932 1.00 93.56 78 SER A N 1
ATOM 603 C CA . SER A 1 78 ? 1.306 -3.264 9.140 1.00 93.56 78 SER A CA 1
ATOM 604 C C . SER A 1 78 ? -0.145 -3.694 9.349 1.00 93.56 78 SER A C 1
ATOM 606 O O . SER A 1 78 ? -1.075 -3.094 8.805 1.00 93.56 78 SER A O 1
ATOM 608 N N . VAL A 1 79 ? -0.333 -4.726 10.174 1.00 93.50 79 VAL A N 1
ATOM 609 C CA . VAL A 1 79 ? -1.632 -5.066 10.767 1.00 93.50 79 VAL A CA 1
ATOM 610 C C . VAL A 1 79 ? -1.762 -4.310 12.084 1.00 93.50 79 VAL A C 1
ATOM 612 O O . VAL A 1 79 ? -0.855 -4.348 12.913 1.00 93.50 79 VAL A O 1
ATOM 615 N N . VAL A 1 80 ? -2.873 -3.599 12.245 1.00 94.94 80 VAL A N 1
ATOM 616 C CA . VAL A 1 80 ? -3.179 -2.769 13.418 1.00 94.94 80 VAL A CA 1
ATOM 617 C C . VAL A 1 80 ? -4.131 -3.501 14.362 1.00 94.94 80 VAL A C 1
ATOM 619 O O . VAL A 1 80 ? -3.949 -3.439 15.574 1.00 94.94 80 VAL A O 1
ATOM 622 N N . GLU A 1 81 ? -5.122 -4.205 13.813 1.00 92.25 81 GLU A N 1
ATOM 623 C CA . GLU A 1 81 ? -6.150 -4.934 14.564 1.00 92.25 81 GLU A CA 1
ATOM 624 C C . GLU A 1 81 ? -6.640 -6.141 13.748 1.00 92.25 81 GLU A C 1
ATOM 626 O O . GLU A 1 81 ? -6.586 -6.118 12.517 1.00 92.25 81 GLU A O 1
ATOM 631 N N . ASN A 1 82 ? -7.099 -7.187 14.436 1.00 83.31 82 ASN A N 1
ATOM 632 C CA . ASN A 1 82 ? -7.642 -8.423 13.869 1.00 83.31 82 ASN A CA 1
ATOM 633 C C . ASN A 1 82 ? -9.086 -8.627 14.316 1.00 83.31 82 ASN A C 1
ATOM 635 O O . ASN A 1 82 ? -9.333 -8.434 15.526 1.00 83.31 82 ASN A O 1
#

Organism: NCBI:txid1423745

pLDDT: mean 89.67, std 10.38, range [56.09, 97.62]

Radius of gyration: 14.68 Å; chains: 1; bounding box: 36×37×31 Å